Protein AF-A0A8T4J419-F1 (afdb_monomer)

pLDDT: mean 93.72, std 5.78, range [61.19, 98.56]

Sequence (77 aa):
RRAMISAATGAVALVMAPLNREHGLGYLVAAVILAGVFQIVLGALGVAKLMRFVPRSVMVGFVNALAILIFMTQVPE

InterPro domains:
  IPR011547 SLC26A/SulP transporter domain [PF00916] (13-76)
  IPR052706 Membrane-associated Transporter-like [PTHR43310] (3-75)

Mean predicted aligned error: 3.81 Å

Organism: NCBI:txid299421

Structure (mmCIF, N/CA/C/O backbone):
data_AF-A0A8T4J419-F1
#
_entry.id   AF-A0A8T4J419-F1
#
loop_
_atom_site.group_PDB
_atom_site.id
_atom_site.type_symbol
_atom_site.label_atom_id
_atom_site.label_alt_id
_atom_site.label_comp_id
_atom_site.label_asym_id
_atom_site.label_entity_id
_atom_site.label_seq_id
_atom_site.pdbx_PDB_ins_code
_atom_site.Cartn_x
_atom_site.Cartn_y
_atom_site.Cartn_z
_atom_site.occupancy
_atom_site.B_iso_or_equiv
_atom_site.auth_seq_id
_atom_site.auth_comp_id
_atom_site.auth_asym_id
_atom_site.auth_atom_id
_atom_site.pdbx_PDB_model_num
ATOM 1 N N . ARG A 1 1 ? -10.426 14.255 4.580 1.00 79.62 1 ARG A N 1
ATOM 2 C CA . ARG A 1 1 ? -9.600 15.494 4.589 1.00 79.62 1 ARG A CA 1
ATOM 3 C C . ARG A 1 1 ? -9.831 16.203 3.260 1.00 79.62 1 ARG A C 1
ATOM 5 O O . ARG A 1 1 ? -9.750 15.523 2.252 1.00 79.62 1 ARG A O 1
ATOM 12 N N . ARG A 1 2 ? -10.149 17.506 3.241 1.00 82.19 2 ARG A N 1
ATOM 13 C CA . ARG A 1 2 ? -10.604 18.205 2.016 1.00 82.19 2 ARG A CA 1
ATOM 14 C C . ARG A 1 2 ? -9.511 18.452 0.954 1.00 82.19 2 ARG A C 1
ATOM 16 O O . ARG A 1 2 ? 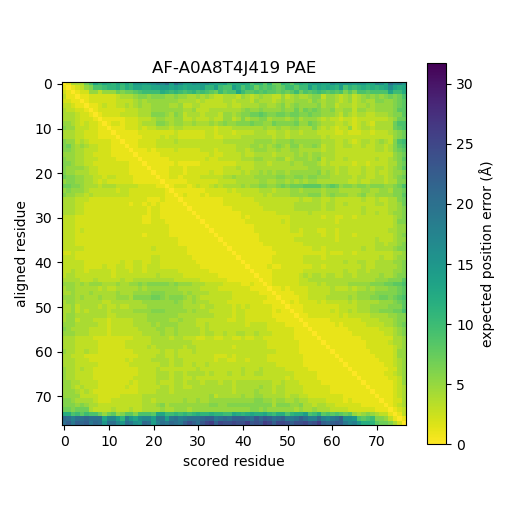-9.861 18.712 -0.182 1.00 82.19 2 ARG A O 1
ATOM 23 N N . ALA A 1 3 ? -8.224 18.323 1.297 1.00 92.38 3 ALA A N 1
ATOM 24 C CA . ALA A 1 3 ? -7.088 18.567 0.389 1.00 92.38 3 ALA A CA 1
ATOM 25 C C . ALA A 1 3 ? -6.314 17.293 -0.025 1.00 92.38 3 ALA A C 1
ATOM 27 O O . ALA A 1 3 ? -5.161 17.370 -0.432 1.00 92.38 3 ALA A O 1
ATOM 28 N N . MET A 1 4 ? -6.897 16.103 0.151 1.00 94.94 4 MET A N 1
ATOM 29 C CA . MET A 1 4 ? -6.222 14.842 -0.169 1.00 94.94 4 MET A CA 1
ATOM 30 C C . MET A 1 4 ? -6.543 14.415 -1.602 1.00 94.94 4 MET A C 1
ATOM 32 O O . MET A 1 4 ? -7.705 14.164 -1.911 1.00 94.94 4 MET A O 1
ATOM 36 N N . ILE A 1 5 ? -5.517 14.285 -2.443 1.00 91.75 5 ILE A N 1
ATOM 37 C CA . ILE A 1 5 ? -5.633 13.671 -3.771 1.00 91.75 5 ILE A CA 1
ATOM 38 C C . ILE A 1 5 ? -5.329 12.180 -3.624 1.00 91.75 5 ILE A C 1
ATOM 40 O O . ILE A 1 5 ? -4.283 11.810 -3.094 1.00 91.75 5 ILE A O 1
ATOM 44 N N . SER A 1 6 ? -6.254 11.331 -4.071 1.00 91.12 6 SER A N 1
ATOM 45 C CA . SER A 1 6 ? -6.079 9.875 -4.104 1.00 91.12 6 SER A CA 1
ATOM 46 C C . SER A 1 6 ? -5.981 9.430 -5.559 1.00 91.12 6 SER A C 1
ATOM 48 O O . SER A 1 6 ? -6.931 9.601 -6.317 1.00 91.12 6 SER A O 1
ATOM 50 N N . ALA A 1 7 ? -4.821 8.906 -5.947 1.00 91.56 7 ALA A N 1
ATOM 51 C CA . ALA A 1 7 ? -4.506 8.471 -7.307 1.00 91.56 7 ALA A CA 1
ATOM 52 C C . ALA A 1 7 ? -3.540 7.270 -7.271 1.00 91.56 7 ALA A C 1
ATOM 54 O O . ALA A 1 7 ? -3.163 6.801 -6.193 1.00 91.56 7 ALA A O 1
ATOM 55 N N . ALA A 1 8 ? -3.124 6.774 -8.438 1.00 89.38 8 ALA A N 1
ATOM 56 C CA . ALA A 1 8 ? -2.102 5.735 -8.532 1.00 89.38 8 ALA A CA 1
ATOM 57 C C . ALA A 1 8 ? -0.739 6.267 -8.048 1.00 89.38 8 ALA A C 1
ATOM 59 O O . ALA A 1 8 ? -0.275 7.311 -8.504 1.00 89.38 8 ALA A O 1
ATOM 60 N N . THR A 1 9 ? -0.095 5.550 -7.124 1.00 92.38 9 THR A N 1
ATOM 61 C CA . THR A 1 9 ? 1.220 5.915 -6.572 1.00 92.38 9 THR A CA 1
ATOM 62 C C . THR A 1 9 ? 2.260 4.844 -6.883 1.00 92.38 9 THR A C 1
ATOM 64 O O . THR A 1 9 ? 1.927 3.663 -7.006 1.00 92.38 9 THR A O 1
ATOM 67 N N . GLY A 1 10 ? 3.538 5.238 -6.939 1.00 87.56 10 GLY A N 1
ATOM 68 C CA . GLY A 1 10 ? 4.650 4.302 -7.145 1.00 87.56 10 GLY A CA 1
ATOM 69 C C . GLY A 1 10 ? 4.710 3.192 -6.089 1.00 87.56 10 GLY A C 1
ATOM 70 O O . GLY A 1 10 ? 5.006 2.051 -6.420 1.00 87.56 10 GLY A O 1
ATOM 71 N N . ALA A 1 11 ? 4.324 3.489 -4.842 1.00 89.38 11 ALA A N 1
ATOM 72 C CA . ALA A 1 11 ? 4.268 2.503 -3.760 1.00 89.38 11 ALA A CA 1
ATOM 73 C C . ALA A 1 11 ? 3.341 1.323 -4.084 1.00 89.38 11 ALA A C 1
ATOM 75 O O . ALA A 1 11 ? 3.686 0.175 -3.824 1.00 89.38 11 ALA A O 1
ATOM 76 N N . VAL A 1 12 ? 2.175 1.606 -4.670 1.00 92.75 12 VAL A N 1
ATOM 77 C CA . VAL A 1 12 ? 1.210 0.572 -5.068 1.00 92.75 12 VAL A CA 1
ATOM 78 C C . VAL A 1 12 ? 1.689 -0.143 -6.330 1.00 92.75 12 VAL A C 1
ATOM 80 O O . VAL A 1 12 ? 1.623 -1.368 -6.402 1.00 92.75 12 VAL A O 1
ATOM 83 N N . ALA A 1 13 ? 2.222 0.600 -7.305 1.00 90.94 13 ALA A N 1
ATOM 84 C CA . ALA A 1 13 ? 2.706 0.034 -8.562 1.00 90.94 13 ALA A CA 1
ATOM 85 C C . ALA A 1 13 ? 3.823 -1.001 -8.352 1.00 90.94 13 ALA A C 1
ATOM 87 O O . ALA A 1 13 ? 3.787 -2.061 -8.972 1.00 90.94 13 ALA A O 1
ATOM 88 N N . LEU A 1 14 ? 4.762 -0.739 -7.435 1.00 87.44 14 LEU A N 1
ATOM 89 C CA . LEU A 1 14 ? 5.863 -1.658 -7.122 1.00 87.44 14 LEU A CA 1
ATOM 90 C C . LEU A 1 14 ? 5.378 -3.015 -6.589 1.00 87.44 14 LEU A C 1
ATOM 92 O O . LEU A 1 14 ? 5.988 -4.037 -6.885 1.00 87.44 14 LEU A O 1
ATOM 96 N N . VAL A 1 15 ? 4.268 -3.041 -5.847 1.00 88.88 15 VAL A N 1
ATOM 97 C CA . VAL A 1 15 ? 3.681 -4.285 -5.319 1.00 88.88 15 VAL A CA 1
ATOM 98 C C . VAL A 1 15 ? 2.834 -4.998 -6.378 1.00 88.88 15 VAL A C 1
ATOM 100 O O . VAL A 1 15 ? 2.789 -6.224 -6.417 1.00 88.88 15 VAL A O 1
ATOM 103 N N . MET A 1 16 ? 2.171 -4.246 -7.260 1.00 93.44 16 MET A N 1
ATOM 104 C CA . MET A 1 16 ? 1.293 -4.805 -8.298 1.00 93.44 16 MET A CA 1
ATOM 105 C C . MET A 1 16 ? 2.046 -5.307 -9.536 1.00 93.44 16 MET A C 1
ATOM 107 O O . MET A 1 16 ? 1.567 -6.215 -10.214 1.00 93.44 16 MET A O 1
ATOM 111 N N . ALA A 1 17 ? 3.213 -4.739 -9.844 1.00 91.25 17 ALA A N 1
ATOM 112 C CA . ALA A 1 17 ? 4.017 -5.113 -11.006 1.00 91.25 17 ALA A CA 1
ATOM 113 C C . ALA A 1 17 ? 4.375 -6.615 -11.071 1.00 91.25 17 ALA A C 1
ATOM 115 O O . ALA A 1 17 ? 4.145 -7.207 -12.131 1.00 91.25 17 ALA A O 1
ATOM 116 N N . PRO A 1 18 ? 4.899 -7.258 -10.005 1.00 92.56 18 PRO A N 1
ATOM 117 C CA . PRO A 1 18 ? 5.176 -8.695 -10.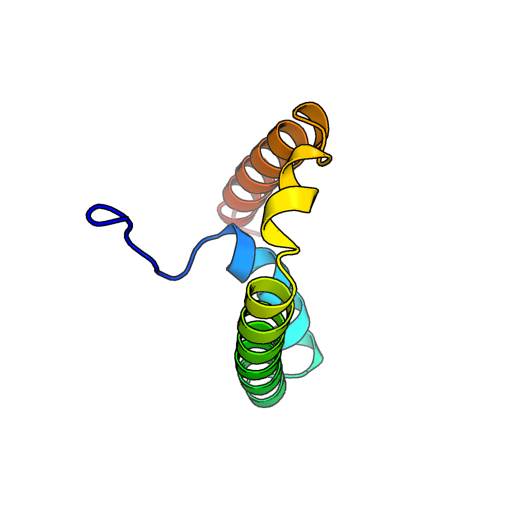036 1.00 92.56 18 PRO A CA 1
ATOM 118 C C . PRO A 1 18 ? 3.892 -9.524 -10.168 1.00 92.56 18 PRO A C 1
ATOM 120 O O . PRO A 1 18 ? 3.833 -10.409 -11.015 1.00 92.56 18 PRO A O 1
ATOM 123 N N . LEU A 1 19 ? 2.821 -9.163 -9.447 1.00 95.56 19 LEU A N 1
ATOM 124 C CA . LEU A 1 19 ? 1.529 -9.856 -9.534 1.00 95.56 19 LEU A CA 1
ATOM 125 C C . LEU A 1 19 ? 0.992 -9.885 -10.975 1.00 95.56 19 LEU A C 1
ATOM 127 O O . LEU A 1 19 ? 0.547 -10.925 -11.454 1.00 95.56 19 LEU A O 1
ATOM 131 N N . ASN A 1 20 ? 1.050 -8.753 -11.682 1.00 96.00 20 ASN A N 1
ATOM 132 C CA . ASN A 1 20 ? 0.602 -8.688 -13.071 1.00 96.00 20 ASN A CA 1
ATOM 133 C C . ASN A 1 20 ? 1.505 -9.487 -14.016 1.00 96.00 20 ASN A C 1
ATOM 135 O O . ASN A 1 20 ? 0.999 -10.094 -14.955 1.00 96.00 20 ASN A O 1
ATOM 139 N N . ARG A 1 21 ? 2.825 -9.488 -13.787 1.00 94.44 21 ARG A N 1
ATOM 140 C CA . ARG A 1 21 ? 3.754 -10.286 -14.599 1.00 94.44 21 ARG A CA 1
ATOM 141 C C . ARG A 1 21 ? 3.500 -11.784 -14.448 1.00 94.44 21 ARG A C 1
ATOM 143 O O . ARG A 1 21 ? 3.566 -12.497 -15.441 1.00 94.44 21 ARG A O 1
ATOM 150 N N . GLU A 1 22 ? 3.204 -12.240 -13.237 1.00 96.88 22 GLU A N 1
ATOM 151 C CA . GLU A 1 22 ? 3.071 -13.668 -12.930 1.00 96.88 22 GLU A CA 1
ATOM 152 C C . GLU A 1 22 ? 1.657 -14.212 -13.186 1.00 96.88 22 GLU A C 1
ATOM 154 O O . GLU A 1 22 ? 1.507 -15.360 -13.601 1.00 96.88 22 GLU A O 1
ATOM 159 N N . HIS A 1 23 ? 0.615 -13.398 -12.982 1.00 96.12 23 HIS A N 1
ATOM 160 C CA . HIS A 1 23 ? -0.785 -13.852 -13.015 1.00 96.12 23 HIS A CA 1
ATOM 161 C C . HIS A 1 23 ? -1.695 -13.071 -13.977 1.00 96.12 23 HIS A C 1
ATOM 163 O O . HIS A 1 23 ? -2.856 -13.436 -14.174 1.00 96.12 23 HIS A O 1
ATOM 169 N N . GLY A 1 24 ? -1.188 -12.007 -14.600 1.00 95.69 24 GLY A N 1
ATOM 170 C CA . GLY A 1 24 ? -1.920 -11.203 -15.573 1.00 95.69 24 GLY A CA 1
ATOM 171 C C . GLY A 1 24 ? -2.928 -10.214 -14.976 1.00 95.69 24 GLY A C 1
ATOM 172 O O . GLY A 1 24 ? -3.146 -10.111 -13.766 1.00 95.69 24 GLY A O 1
ATOM 173 N N . LEU A 1 25 ? -3.579 -9.474 -15.876 1.00 96.00 25 LEU A N 1
ATOM 174 C CA . LEU A 1 25 ? -4.419 -8.322 -15.534 1.00 96.00 25 LEU A CA 1
ATOM 175 C C . LEU A 1 25 ? -5.659 -8.700 -14.716 1.00 96.00 25 LEU A C 1
ATOM 177 O O . LEU A 1 25 ? -6.054 -7.954 -13.822 1.00 96.00 25 LEU A O 1
ATOM 181 N N . GLY A 1 26 ? -6.264 -9.861 -14.989 1.00 97.38 26 GLY A N 1
ATOM 182 C CA . GLY A 1 26 ? -7.450 -10.318 -14.259 1.00 97.38 26 GLY A CA 1
ATOM 183 C C . GLY A 1 26 ? -7.194 -10.444 -12.754 1.00 97.38 26 GLY A C 1
ATOM 184 O O . GLY A 1 26 ? -7.990 -9.964 -11.946 1.00 97.38 26 GLY A O 1
ATOM 185 N N . TYR A 1 27 ? -6.039 -11.001 -12.379 1.00 96.56 27 TYR A N 1
ATOM 186 C CA . TYR A 1 27 ? -5.621 -11.110 -10.981 1.00 96.56 27 TYR A CA 1
ATOM 187 C C . TYR A 1 27 ? -5.282 -9.753 -10.366 1.00 96.56 27 TYR A C 1
ATOM 189 O O . TYR A 1 27 ? -5.624 -9.517 -9.208 1.00 96.56 27 TYR A O 1
ATOM 197 N N . LEU A 1 28 ? -4.680 -8.838 -11.132 1.00 96.50 28 LEU A N 1
ATOM 198 C CA . LEU A 1 28 ? -4.442 -7.470 -10.666 1.00 96.50 28 LEU A CA 1
ATOM 199 C C . LEU A 1 28 ? -5.760 -6.774 -10.303 1.00 96.50 28 LEU A C 1
ATOM 201 O O . LEU A 1 28 ? -5.878 -6.218 -9.212 1.00 96.50 28 LEU A O 1
ATOM 205 N N . VAL A 1 29 ? -6.768 -6.832 -11.178 1.00 97.00 29 VAL A N 1
ATOM 206 C CA . VAL A 1 29 ? -8.079 -6.210 -10.925 1.00 97.00 29 VAL A CA 1
ATOM 207 C C . VAL A 1 29 ? -8.754 -6.840 -9.706 1.00 97.00 29 VAL A C 1
ATOM 209 O O . VAL A 1 29 ? -9.239 -6.118 -8.832 1.00 97.00 29 VAL A O 1
ATOM 212 N N . ALA A 1 30 ? -8.731 -8.171 -9.604 1.00 97.75 30 ALA A N 1
ATOM 213 C CA . ALA A 1 30 ? -9.278 -8.882 -8.452 1.00 97.75 30 ALA A CA 1
ATOM 214 C C . ALA A 1 30 ? -8.588 -8.467 -7.139 1.00 97.75 30 ALA A C 1
ATOM 216 O O . ALA A 1 30 ? -9.267 -8.182 -6.151 1.00 97.75 30 ALA A O 1
ATOM 217 N N . ALA A 1 31 ? -7.256 -8.361 -7.134 1.00 97.06 31 ALA A N 1
ATOM 218 C CA . ALA A 1 31 ? -6.484 -7.941 -5.967 1.00 97.06 31 ALA A CA 1
ATOM 219 C C . ALA A 1 31 ? -6.783 -6.492 -5.553 1.00 97.06 31 ALA A C 1
ATOM 221 O O . ALA A 1 31 ? -6.901 -6.217 -4.360 1.00 97.06 31 ALA A O 1
ATOM 222 N N . VAL A 1 32 ? -6.961 -5.571 -6.508 1.00 96.12 32 VAL A N 1
ATOM 223 C CA . VAL A 1 32 ? -7.325 -4.170 -6.222 1.00 96.12 32 VAL A CA 1
ATOM 224 C C . VAL A 1 32 ? -8.707 -4.078 -5.573 1.00 96.12 32 VAL A C 1
ATOM 226 O O . VAL A 1 32 ? -8.865 -3.390 -4.562 1.00 96.12 32 VAL A O 1
ATOM 229 N N . ILE A 1 33 ? -9.697 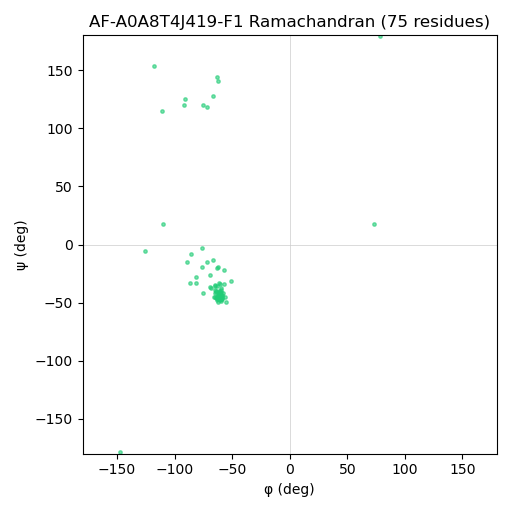-4.798 -6.110 1.00 98.06 33 ILE A N 1
ATOM 230 C CA . ILE A 1 33 ? -11.045 -4.851 -5.527 1.00 98.06 33 ILE A CA 1
ATOM 231 C C . ILE A 1 33 ? -10.977 -5.426 -4.109 1.00 98.06 33 ILE A C 1
ATOM 233 O O . ILE A 1 33 ? -11.512 -4.831 -3.171 1.00 98.06 33 ILE A O 1
ATOM 237 N N . LEU A 1 34 ? -10.268 -6.544 -3.934 1.00 98.19 34 LEU A N 1
ATOM 238 C CA . LEU A 1 34 ? -10.109 -7.200 -2.639 1.00 98.19 34 LEU A CA 1
ATOM 239 C C . LEU A 1 34 ? -9.400 -6.297 -1.615 1.00 98.19 34 LEU A C 1
ATOM 241 O O . LEU A 1 34 ? -9.828 -6.213 -0.465 1.00 98.19 34 LEU A O 1
ATOM 245 N N . ALA A 1 35 ? -8.362 -5.569 -2.028 1.00 97.25 35 ALA A N 1
ATOM 246 C CA . ALA A 1 35 ? -7.680 -4.596 -1.181 1.00 97.25 35 ALA A CA 1
ATOM 247 C C . ALA A 1 35 ? -8.628 -3.477 -0.720 1.00 97.25 35 ALA A C 1
ATOM 249 O O . A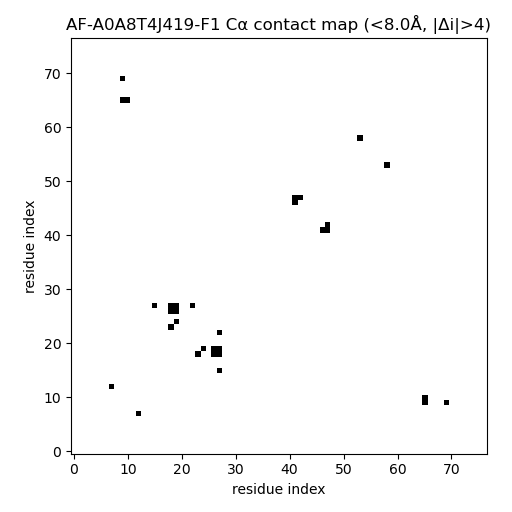LA A 1 35 ? -8.603 -3.106 0.454 1.00 97.25 35 ALA A O 1
ATOM 250 N N . GLY A 1 36 ? -9.502 -2.980 -1.602 1.00 97.62 36 GLY A N 1
ATOM 251 C CA . GLY A 1 36 ? -10.543 -2.011 -1.247 1.00 97.62 36 GLY A CA 1
ATOM 252 C C . GLY A 1 36 ? -11.533 -2.558 -0.213 1.00 97.62 36 GLY A C 1
ATOM 253 O O . GLY A 1 36 ? -11.841 -1.881 0.770 1.00 97.62 36 GLY A O 1
ATOM 254 N N . VAL A 1 37 ? -11.967 -3.813 -0.370 1.00 98.56 37 VAL A N 1
ATOM 255 C CA . VAL A 1 37 ? -12.815 -4.499 0.621 1.00 98.56 37 VAL A CA 1
ATOM 256 C C . VAL A 1 37 ? -12.105 -4.583 1.975 1.00 98.56 37 VAL A C 1
ATOM 258 O O . VAL A 1 37 ? -12.685 -4.203 2.995 1.00 98.56 37 VAL A O 1
ATOM 261 N N . PHE A 1 38 ? -10.832 -4.992 2.003 1.00 98.19 38 PHE A N 1
ATOM 262 C CA . PHE A 1 38 ? -10.058 -5.026 3.246 1.00 98.19 38 PHE A CA 1
ATOM 263 C C . PHE A 1 38 ? -9.902 -3.642 3.880 1.00 98.19 38 PHE A C 1
ATOM 265 O O . PHE A 1 38 ? -10.040 -3.519 5.095 1.00 98.19 38 PHE A O 1
ATOM 272 N N . GLN A 1 39 ? -9.675 -2.589 3.095 1.00 97.69 39 GLN A N 1
ATOM 273 C CA . GLN A 1 39 ? -9.584 -1.222 3.616 1.00 97.69 39 GLN A CA 1
ATOM 274 C C . GLN A 1 39 ? -10.877 -0.778 4.311 1.00 97.69 39 GLN A C 1
ATOM 276 O O . GLN A 1 39 ? -10.810 -0.202 5.399 1.00 97.69 39 GLN A O 1
ATOM 281 N N . ILE A 1 40 ? -12.042 -1.078 3.728 1.00 98.06 40 ILE A N 1
ATOM 282 C CA . ILE A 1 40 ? -13.349 -0.759 4.326 1.00 98.06 40 ILE A CA 1
ATOM 283 C C . ILE A 1 40 ? -13.531 -1.517 5.647 1.00 98.06 40 ILE A C 1
ATOM 285 O O . ILE A 1 40 ? -13.868 -0.903 6.661 1.00 98.06 40 ILE A O 1
ATOM 289 N N . VAL A 1 41 ? -13.254 -2.825 5.661 1.00 98.38 41 VAL A N 1
ATOM 290 C CA . VAL A 1 41 ? -13.388 -3.669 6.861 1.00 98.38 41 VAL A CA 1
ATOM 291 C C . VAL A 1 41 ? -12.448 -3.201 7.975 1.00 98.38 41 VAL A C 1
ATOM 293 O O . VAL A 1 41 ? -12.887 -2.968 9.099 1.00 98.38 41 VAL A O 1
ATOM 296 N N . LEU A 1 42 ? -11.165 -2.991 7.675 1.00 97.88 42 LEU A N 1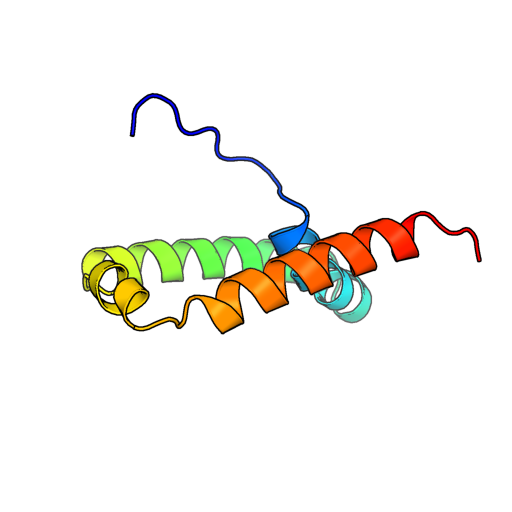
ATOM 297 C CA . LEU A 1 42 ? -10.182 -2.524 8.658 1.00 97.88 42 LEU A CA 1
ATOM 298 C C . LEU A 1 42 ? -10.500 -1.109 9.165 1.00 97.88 42 LEU A C 1
ATOM 300 O O . LEU A 1 42 ? -10.285 -0.807 10.34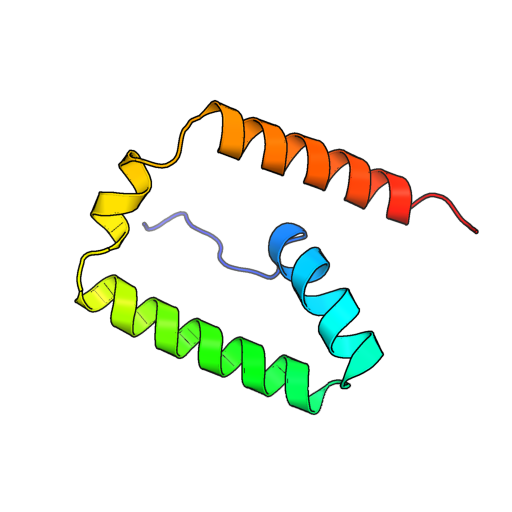3 1.00 97.88 42 LEU A O 1
ATOM 304 N N . GLY A 1 43 ? -11.040 -0.250 8.295 1.00 96.81 43 GLY A N 1
ATOM 305 C CA . GLY A 1 43 ? -11.542 1.073 8.656 1.00 96.81 43 GLY A CA 1
ATOM 306 C C . GLY A 1 43 ? -12.706 0.998 9.645 1.00 96.81 43 GLY A C 1
ATOM 307 O O . GLY A 1 43 ? -12.668 1.673 10.675 1.00 96.81 43 GLY A O 1
ATOM 308 N N . ALA A 1 44 ? -13.686 0.129 9.381 1.00 97.44 44 ALA A N 1
ATOM 309 C CA . ALA A 1 44 ? -14.830 -0.104 10.263 1.00 97.44 44 ALA A CA 1
ATOM 310 C C . ALA A 1 44 ? -14.414 -0.685 11.627 1.00 97.44 44 ALA A C 1
ATOM 312 O O . ALA A 1 44 ? -14.957 -0.291 12.656 1.00 97.44 44 ALA A O 1
ATOM 313 N N . LEU A 1 45 ? -13.395 -1.550 11.652 1.00 97.94 45 LEU A N 1
ATOM 314 C CA . LEU A 1 45 ? -12.825 -2.122 12.879 1.00 97.94 45 LEU A CA 1
ATOM 315 C C . LEU A 1 45 ? -11.922 -1.147 13.661 1.00 97.94 45 LEU A C 1
ATOM 317 O O . LEU A 1 45 ? -11.416 -1.487 14.729 1.00 97.94 45 LEU A O 1
ATOM 321 N N . GLY A 1 46 ? -11.685 0.068 13.155 1.00 95.12 46 GLY A N 1
ATOM 322 C CA . GLY A 1 46 ? -10.878 1.076 13.847 1.00 95.12 46 GLY A CA 1
ATOM 323 C C . GLY A 1 46 ? -9.372 0.791 13.857 1.00 95.12 46 GLY A C 1
ATOM 324 O O . GLY A 1 46 ? -8.634 1.416 14.628 1.00 95.12 46 GLY A O 1
ATOM 325 N N . VAL A 1 47 ? -8.890 -0.091 12.972 1.00 96.81 47 VAL A N 1
ATOM 326 C CA . VAL A 1 47 ? -7.469 -0.478 12.861 1.00 96.81 47 VAL A CA 1
ATOM 327 C C . VAL A 1 47 ? -6.578 0.714 12.494 1.00 96.81 47 VAL A C 1
ATOM 329 O O . VAL A 1 47 ? -5.394 0.727 12.815 1.00 96.81 47 VAL A O 1
ATOM 332 N N . ALA A 1 48 ? -7.148 1.792 11.949 1.00 93.19 48 ALA A N 1
ATOM 333 C CA . ALA A 1 48 ? -6.442 3.053 11.722 1.00 93.19 48 ALA A CA 1
ATOM 334 C C . ALA A 1 48 ? -5.704 3.580 12.974 1.00 93.19 48 ALA A C 1
ATOM 336 O O . ALA A 1 48 ? -4.638 4.181 12.850 1.00 93.19 48 ALA A O 1
ATOM 337 N N . LYS A 1 49 ? -6.219 3.321 14.189 1.00 93.56 49 LYS A N 1
ATOM 338 C CA . LYS A 1 49 ? -5.554 3.715 15.445 1.00 93.56 49 LYS A CA 1
ATOM 339 C C . LYS A 1 49 ? -4.275 2.918 15.717 1.00 93.56 49 LYS A C 1
ATOM 341 O O . LYS A 1 49 ? -3.389 3.433 16.395 1.00 93.56 49 LYS A O 1
ATOM 346 N N . LEU A 1 50 ? -4.165 1.693 15.200 1.00 95.75 50 LEU A N 1
ATOM 347 C CA . LEU A 1 50 ? -2.996 0.826 15.379 1.00 95.75 50 LEU A CA 1
ATOM 348 C C . LEU A 1 50 ? -1.819 1.261 14.502 1.00 95.75 50 LEU A C 1
ATOM 350 O O . LEU A 1 50 ? -0.679 0.964 14.841 1.00 95.75 50 LEU A O 1
ATOM 354 N N . MET A 1 51 ? -2.059 2.048 13.448 1.00 95.00 51 MET A N 1
ATOM 355 C CA . MET A 1 51 ? -0.988 2.588 12.600 1.00 95.00 51 MET A CA 1
ATOM 356 C C . MET A 1 51 ? 0.042 3.412 13.388 1.00 95.00 51 MET A C 1
ATOM 358 O O . MET A 1 51 ? 1.187 3.521 12.963 1.00 95.00 51 MET A O 1
ATOM 362 N N . ARG A 1 52 ? -0.320 3.936 14.572 1.00 95.06 52 ARG A N 1
ATOM 363 C CA . ARG A 1 52 ? 0.612 4.631 15.479 1.00 95.06 52 ARG A CA 1
ATOM 364 C C . ARG A 1 52 ? 1.747 3.748 16.009 1.00 95.06 52 ARG A C 1
ATOM 366 O O . ARG A 1 52 ? 2.734 4.281 16.500 1.00 95.06 52 ARG A O 1
ATOM 373 N N . PHE A 1 53 ? 1.586 2.425 15.962 1.00 97.44 53 PHE A N 1
ATOM 374 C CA . PHE A 1 53 ? 2.596 1.468 16.412 1.00 97.44 53 PHE A CA 1
ATOM 375 C C . PHE A 1 53 ? 3.630 1.141 15.331 1.00 97.44 53 PHE A C 1
ATOM 377 O O . PHE A 1 53 ? 4.625 0.491 15.633 1.00 97.44 53 PHE A O 1
ATOM 384 N N . VAL A 1 54 ? 3.430 1.598 14.089 1.00 96.56 54 VAL A N 1
ATOM 385 C CA . VAL A 1 54 ? 4.427 1.443 13.026 1.00 96.56 54 VAL A CA 1
ATOM 386 C C . VAL A 1 54 ? 5.606 2.381 13.316 1.00 96.56 54 VAL A C 1
ATOM 388 O O . VAL A 1 54 ? 5.415 3.602 13.354 1.00 96.56 54 VAL A O 1
ATOM 391 N N . PRO A 1 55 ? 6.833 1.861 13.514 1.00 98.00 55 PRO A N 1
ATOM 392 C CA . PRO A 1 55 ? 7.977 2.701 13.841 1.00 98.00 55 PRO A CA 1
ATOM 393 C C . PRO A 1 55 ? 8.314 3.678 12.712 1.00 98.00 55 PRO A C 1
ATOM 395 O O . PRO A 1 55 ? 8.268 3.337 11.527 1.00 98.00 55 PRO A O 1
ATOM 398 N N . ARG A 1 56 ? 8.751 4.891 13.071 1.00 96.62 56 ARG A N 1
ATOM 399 C CA . ARG A 1 56 ? 9.161 5.903 12.081 1.00 96.62 56 ARG A CA 1
ATOM 400 C C . ARG A 1 56 ? 10.332 5.437 11.216 1.00 96.62 56 ARG A C 1
ATOM 402 O O . ARG A 1 56 ? 10.367 5.765 10.035 1.00 96.62 56 ARG A O 1
ATOM 409 N N . SER A 1 57 ? 11.254 4.655 11.777 1.00 97.94 57 SER A N 1
ATOM 410 C CA . SER A 1 57 ? 12.380 4.065 11.043 1.00 97.94 57 SER A CA 1
ATOM 411 C C . SER A 1 57 ? 11.922 3.160 9.897 1.00 97.94 57 SER A C 1
ATOM 413 O O . SER A 1 57 ? 12.492 3.233 8.814 1.00 97.94 57 SER A O 1
ATOM 415 N N . VAL A 1 58 ? 10.855 2.377 10.095 1.00 97.75 58 VAL A N 1
ATOM 416 C CA . VAL A 1 58 ? 10.278 1.508 9.056 1.00 97.75 58 VAL A CA 1
ATOM 417 C C . VAL A 1 58 ? 9.684 2.344 7.926 1.00 97.75 58 VAL A C 1
ATOM 419 O O 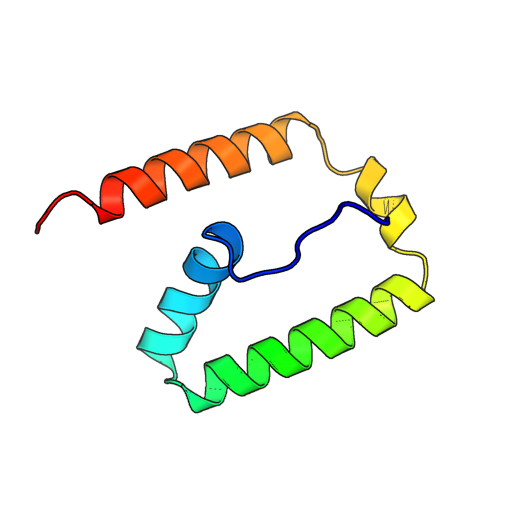. VAL A 1 58 ? 9.960 2.078 6.760 1.00 97.75 58 VAL A O 1
ATOM 422 N N . MET A 1 59 ? 8.930 3.398 8.256 1.00 97.00 59 MET A N 1
ATOM 423 C CA . MET A 1 59 ? 8.358 4.295 7.244 1.00 97.00 59 MET A CA 1
ATOM 424 C C . MET A 1 59 ? 9.443 5.001 6.422 1.00 97.00 59 MET A C 1
ATOM 426 O O . MET A 1 59 ? 9.342 5.063 5.200 1.00 97.00 59 MET A O 1
ATOM 430 N N . VAL A 1 60 ? 10.496 5.504 7.074 1.00 97.75 60 VAL A N 1
ATOM 431 C CA . VAL A 1 60 ? 11.625 6.152 6.384 1.00 97.75 60 VAL A CA 1
ATOM 432 C C . VAL A 1 60 ? 12.376 5.151 5.507 1.00 97.75 60 VAL A C 1
ATOM 434 O O . VAL A 1 60 ? 12.654 5.451 4.350 1.00 97.75 60 VAL A O 1
ATOM 437 N N . GLY A 1 61 ? 12.653 3.949 6.020 1.00 97.38 61 GLY A N 1
ATOM 438 C CA . GLY A 1 61 ? 13.300 2.885 5.251 1.00 97.38 61 GLY A CA 1
ATOM 439 C C . GLY A 1 61 ? 12.501 2.499 4.007 1.00 97.38 61 GLY A C 1
ATOM 440 O O . GLY A 1 61 ? 13.065 2.417 2.920 1.00 97.38 61 GLY A O 1
ATOM 441 N N . PHE A 1 62 ? 11.181 2.352 4.144 1.00 95.94 62 PHE A N 1
ATOM 442 C CA . PHE A 1 62 ? 10.287 2.076 3.020 1.00 95.94 62 PHE A CA 1
ATOM 443 C C . PHE A 1 62 ? 10.333 3.179 1.954 1.00 95.94 62 PHE A C 1
ATOM 445 O O . PHE A 1 62 ? 10.477 2.880 0.772 1.00 95.94 62 PHE A O 1
ATOM 452 N N . VAL A 1 63 ? 10.260 4.453 2.356 1.00 95.94 63 VAL A N 1
ATOM 453 C CA . VAL A 1 63 ? 10.321 5.585 1.413 1.00 95.94 63 VAL A CA 1
ATOM 454 C C . VAL A 1 63 ? 11.680 5.654 0.706 1.00 95.94 63 VAL A C 1
ATOM 456 O O . VAL A 1 63 ? 11.714 5.870 -0.504 1.00 95.94 63 VAL A O 1
ATOM 459 N N . ASN A 1 64 ? 12.786 5.412 1.418 1.00 96.94 64 ASN A N 1
ATOM 460 C CA . ASN A 1 64 ? 14.123 5.362 0.818 1.00 96.94 64 ASN A CA 1
ATOM 461 C C . ASN A 1 64 ? 14.240 4.223 -0.205 1.00 96.94 64 ASN A C 1
ATOM 463 O O . ASN A 1 64 ? 14.716 4.444 -1.316 1.00 96.94 64 ASN A O 1
ATOM 467 N N . ALA A 1 65 ? 13.766 3.024 0.147 1.00 94.56 65 ALA A N 1
ATOM 468 C CA . ALA A 1 65 ? 13.761 1.879 -0.758 1.00 94.56 65 ALA A CA 1
ATOM 469 C C . ALA A 1 65 ? 12.913 2.155 -2.007 1.00 94.56 65 ALA A C 1
ATOM 471 O O . ALA A 1 65 ? 13.356 1.890 -3.119 1.00 94.56 65 ALA A O 1
ATOM 472 N N . LEU A 1 66 ? 11.731 2.755 -1.839 1.00 94.44 66 LEU A N 1
ATOM 473 C CA . LEU A 1 66 ? 10.864 3.154 -2.945 1.00 94.44 66 LEU A CA 1
ATOM 474 C C . LEU A 1 66 ? 11.561 4.146 -3.880 1.00 94.44 66 LEU A C 1
ATOM 476 O O . LEU A 1 66 ? 11.504 3.969 -5.093 1.00 94.44 66 LEU A O 1
ATOM 480 N N . ALA A 1 67 ? 12.227 5.168 -3.338 1.00 93.56 67 ALA A N 1
ATOM 481 C CA . ALA A 1 67 ? 12.943 6.153 -4.146 1.00 93.56 67 ALA A CA 1
ATOM 482 C C . ALA A 1 67 ? 14.074 5.507 -4.963 1.00 93.56 67 ALA A C 1
ATOM 484 O O . ALA A 1 67 ? 14.193 5.769 -6.159 1.00 93.56 67 ALA A O 1
ATOM 485 N N . ILE A 1 68 ? 14.854 4.619 -4.335 1.00 94.00 68 ILE A N 1
ATOM 486 C CA . ILE A 1 68 ? 15.924 3.866 -5.004 1.00 94.00 68 ILE A CA 1
ATOM 487 C C . ILE A 1 68 ? 15.345 2.956 -6.093 1.00 94.00 68 ILE A C 1
ATOM 489 O O . ILE A 1 68 ? 15.859 2.951 -7.206 1.00 94.00 68 ILE A O 1
ATOM 493 N N . LEU A 1 69 ? 14.258 2.230 -5.812 1.00 91.00 69 LEU A N 1
ATOM 494 C CA . LEU A 1 69 ? 13.612 1.348 -6.788 1.00 91.00 69 LEU A CA 1
ATOM 495 C C . LEU A 1 69 ? 13.076 2.126 -7.989 1.00 91.00 69 LEU A C 1
ATOM 497 O O . LEU A 1 69 ? 13.321 1.731 -9.125 1.00 91.00 69 LEU A O 1
ATOM 501 N N . ILE A 1 70 ? 12.396 3.253 -7.763 1.00 91.25 70 ILE A N 1
ATOM 502 C CA . ILE A 1 70 ? 11.945 4.115 -8.862 1.00 91.25 70 ILE A CA 1
ATOM 503 C C . ILE A 1 70 ? 13.145 4.572 -9.689 1.00 91.25 70 ILE A C 1
ATOM 505 O O . ILE A 1 70 ? 13.103 4.447 -10.909 1.00 91.25 70 ILE A O 1
ATOM 509 N N . PHE A 1 71 ? 14.224 5.031 -9.053 1.00 93.19 71 PHE A N 1
ATOM 510 C CA . 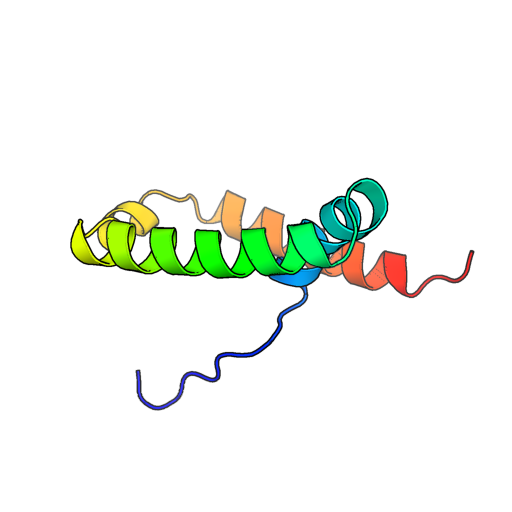PHE A 1 71 ? 15.430 5.442 -9.769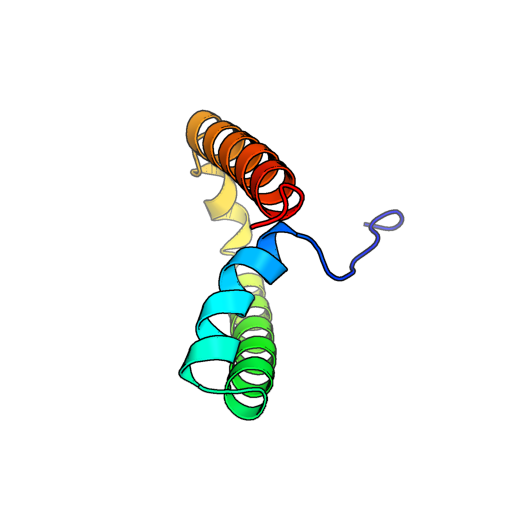 1.00 93.19 71 PHE A CA 1
ATOM 511 C C . PHE A 1 71 ? 16.028 4.300 -10.604 1.00 93.19 71 PHE A C 1
ATOM 513 O O . PHE A 1 71 ? 16.302 4.489 -11.785 1.00 93.19 71 PHE A O 1
ATOM 520 N N . MET A 1 72 ? 16.153 3.100 -10.029 1.00 91.19 72 MET A N 1
ATOM 521 C CA . MET A 1 72 ? 16.658 1.915 -10.730 1.00 91.19 72 MET A CA 1
ATOM 522 C C . MET A 1 72 ? 15.799 1.542 -11.941 1.00 91.19 72 MET A C 1
ATOM 524 O O . MET A 1 72 ? 16.352 1.194 -12.974 1.00 91.19 72 MET A O 1
ATOM 528 N N . THR A 1 73 ? 14.471 1.680 -11.864 1.00 87.50 73 THR A N 1
ATOM 529 C CA . THR A 1 73 ? 13.588 1.407 -13.018 1.00 87.50 73 THR A CA 1
ATOM 530 C C . THR A 1 73 ? 13.752 2.387 -14.182 1.00 87.50 73 THR A C 1
ATOM 532 O O . THR A 1 73 ? 13.225 2.123 -15.258 1.00 87.50 73 THR A O 1
ATOM 535 N N . GLN A 1 74 ? 14.440 3.517 -13.982 1.00 90.81 74 GLN A N 1
ATOM 536 C CA . GLN A 1 74 ? 14.736 4.461 -15.065 1.00 90.81 74 GLN A CA 1
ATOM 537 C C . GLN A 1 74 ? 16.056 4.147 -15.776 1.00 90.81 74 GLN A C 1
ATOM 539 O O . GLN A 1 74 ? 16.307 4.702 -16.844 1.00 90.81 74 GLN A O 1
ATOM 544 N N . VAL A 1 75 ? 16.917 3.310 -15.186 1.00 90.12 75 VAL A N 1
ATOM 545 C CA . VAL A 1 75 ? 18.171 2.897 -15.820 1.00 90.12 75 VAL A CA 1
ATOM 546 C C . VAL A 1 75 ? 17.823 1.877 -16.909 1.00 90.12 75 VAL A C 1
ATOM 548 O O . VAL A 1 75 ? 17.214 0.858 -16.583 1.00 90.12 75 VAL A O 1
ATOM 551 N N . PRO A 1 76 ? 18.160 2.143 -18.183 1.00 73.00 76 PRO A N 1
ATOM 552 C CA . PRO A 1 76 ? 17.921 1.195 -19.263 1.00 73.00 76 PRO A CA 1
ATOM 553 C C . PRO A 1 76 ? 18.711 -0.094 -19.027 1.00 73.00 76 PRO A C 1
ATOM 555 O O . PRO A 1 76 ? 19.858 -0.031 -18.579 1.00 73.00 76 PRO A O 1
ATOM 558 N N . GLU A 1 77 ? 18.086 -1.229 -19.332 1.00 61.19 77 GLU A N 1
ATOM 559 C CA . GLU A 1 77 ? 18.769 -2.523 -19.458 1.00 61.19 77 GLU A CA 1
ATOM 560 C C . GLU A 1 77 ? 19.782 -2.496 -20.612 1.00 61.19 77 GLU A C 1
ATOM 562 O O . GLU A 1 77 ? 19.427 -1.968 -21.696 1.00 61.19 77 GLU A O 1
#

Foldseek 3Di:
DVPDDDDDDLLVCVVLVVVCVVPNDVRSVVVVVVVVVVVVVCVVVVVVVVVVVPDPVNVVVSVVVSVVVVVVVVDDD

Secondary structure (DSSP, 8-state):
-TT------HHHHHHHHHHHHHHHHHHHHHHHHHHHHHHHHHHHTTGGGGGGGS-HHHHHHHHHHHHHHHHHHTS--

Radius of gyration: 15.31 Å; Cα contacts (8 Å, |Δi|>4): 16; chains: 1; bounding box: 34×32×36 Å

Solvent-accessible surface area (backbone atoms only — not comparable to full-atom values): 4729 Å² total; per-residue (Å²): 120,100,86,69,87,88,74,96,47,71,78,59,47,68,64,45,51,59,50,31,74,77,60,31,67,70,50,45,54,52,50,53,54,50,50,52,54,49,51,53,52,40,54,74,72,49,49,70,68,57,59,76,74,59,56,68,67,57,56,52,50,51,52,52,50,50,53,51,51,56,55,54,72,69,56,81,132